Protein AF-A0A432SP77-F1 (afdb_monomer_lite)

Structure (mmCIF, N/CA/C/O backbone):
data_AF-A0A432SP77-F1
#
_entry.id   AF-A0A432SP77-F1
#
loop_
_atom_site.group_PDB
_atom_site.id
_atom_site.type_symbol
_atom_site.label_atom_id
_atom_site.label_alt_id
_atom_site.label_comp_id
_atom_site.label_asym_id
_atom_site.label_entity_id
_atom_site.label_seq_id
_atom_site.pdbx_PDB_ins_code
_atom_site.Cartn_x
_atom_site.Cartn_y
_atom_site.Cartn_z
_atom_site.occupancy
_atom_site.B_iso_or_equiv
_atom_site.auth_seq_id
_atom_site.auth_comp_id
_atom_site.auth_asym_id
_atom_site.auth_atom_id
_atom_site.pdbx_PDB_model_num
ATOM 1 N N . MET A 1 1 ? -22.426 -23.360 12.571 1.00 48.28 1 MET A N 1
ATOM 2 C CA . MET A 1 1 ? -22.980 -23.336 13.946 1.00 48.28 1 MET A CA 1
ATOM 3 C C . MET A 1 1 ? -21.902 -22.771 14.865 1.00 48.28 1 MET A C 1
ATOM 5 O O . MET A 1 1 ? -20.849 -23.382 14.965 1.00 48.28 1 MET A O 1
ATOM 9 N N . ILE A 1 2 ? -22.080 -21.578 15.443 1.00 56.72 2 ILE A N 1
ATOM 10 C CA . ILE A 1 2 ? -21.050 -20.972 16.310 1.00 56.72 2 ILE A CA 1
ATOM 11 C C . ILE A 1 2 ? -20.991 -21.784 17.619 1.00 56.72 2 ILE A C 1
ATOM 1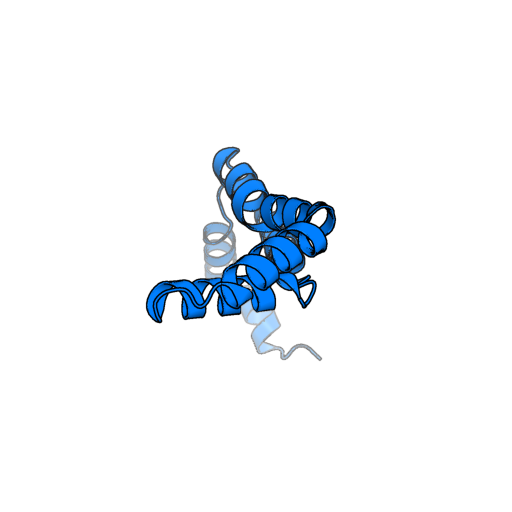3 O O . ILE A 1 2 ? -22.030 -21.899 18.279 1.00 56.72 2 ILE A O 1
ATOM 17 N N . PRO A 1 3 ? -19.840 -22.367 18.002 1.00 73.00 3 PRO A N 1
ATOM 18 C CA . PRO A 1 3 ? -19.727 -23.182 19.209 1.00 73.00 3 PRO A CA 1
ATOM 19 C C . PRO A 1 3 ? -20.121 -22.385 20.461 1.00 73.00 3 PRO A C 1
ATOM 21 O O . PRO A 1 3 ? -19.757 -21.217 20.595 1.00 73.00 3 PRO A O 1
ATOM 24 N N . LYS A 1 4 ? -20.851 -23.017 21.396 1.00 71.12 4 LYS A N 1
ATOM 25 C CA . LYS A 1 4 ? -21.364 -22.392 22.640 1.00 71.12 4 LYS A CA 1
ATOM 26 C C . LYS A 1 4 ? -20.303 -21.566 23.383 1.00 71.12 4 LYS A C 1
ATOM 28 O O . LYS A 1 4 ? -20.592 -20.451 23.793 1.00 71.12 4 LYS A O 1
ATOM 33 N N . LYS A 1 5 ? -19.055 -22.050 23.422 1.00 65.94 5 LYS A N 1
ATOM 34 C CA . LYS A 1 5 ? -17.912 -21.340 24.021 1.00 65.94 5 LYS A CA 1
ATOM 35 C C . LYS A 1 5 ? -17.678 -19.936 23.445 1.00 65.94 5 LYS A C 1
ATOM 37 O O . LYS A 1 5 ? -17.393 -19.024 24.207 1.00 65.94 5 LYS A O 1
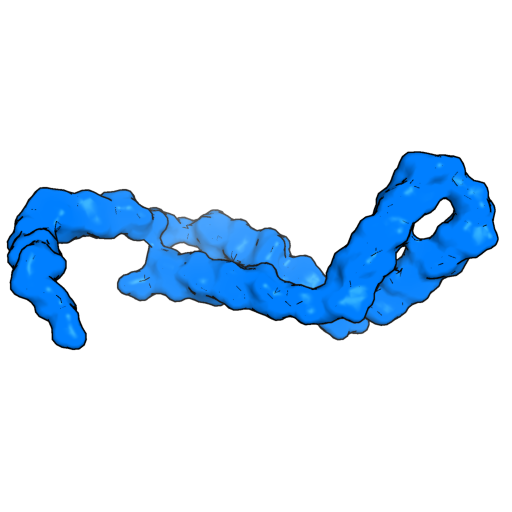ATOM 42 N N . LEU A 1 6 ? -17.826 -19.730 22.133 1.00 68.88 6 LEU A N 1
ATOM 43 C CA . LEU A 1 6 ? -17.664 -18.402 21.521 1.00 68.88 6 LEU A CA 1
ATOM 44 C C . LEU A 1 6 ? -18.805 -17.451 21.904 1.00 68.88 6 LEU A C 1
ATOM 46 O O . LEU A 1 6 ? -18.568 -16.262 22.111 1.00 68.88 6 LEU A O 1
ATOM 50 N N . LYS A 1 7 ? -20.031 -17.971 22.061 1.00 68.25 7 LYS A N 1
ATOM 51 C CA . LYS A 1 7 ? -21.158 -17.176 22.573 1.00 68.25 7 LYS A CA 1
ATOM 52 C C . LYS A 1 7 ? -20.918 -16.743 24.018 1.00 68.25 7 LYS A C 1
ATOM 54 O O . LYS A 1 7 ? -21.198 -15.593 24.344 1.00 68.25 7 LYS A O 1
ATOM 59 N N . ASP A 1 8 ? -20.355 -17.613 24.848 1.00 73.50 8 ASP A N 1
ATOM 60 C CA . ASP A 1 8 ? -20.070 -17.292 26.249 1.00 73.50 8 ASP A CA 1
ATOM 61 C C . ASP A 1 8 ? -18.902 -16.301 26.389 1.00 73.50 8 ASP A C 1
ATOM 63 O O . ASP A 1 8 ? -18.991 -15.356 27.171 1.00 73.50 8 ASP A O 1
ATOM 67 N N . ILE A 1 9 ? -17.857 -16.424 25.559 1.00 73.75 9 ILE A N 1
ATOM 68 C CA . ILE A 1 9 ? -16.747 -15.454 25.502 1.00 73.75 9 ILE A CA 1
ATOM 69 C C . ILE A 1 9 ? -17.248 -14.077 25.051 1.00 73.75 9 ILE A C 1
ATOM 71 O O . ILE A 1 9 ? -16.881 -13.070 25.653 1.00 73.75 9 ILE A O 1
ATOM 75 N N . SER A 1 10 ? -18.151 -14.016 24.064 1.00 72.50 10 SER A N 1
ATOM 76 C CA . SER A 1 10 ? -18.738 -12.745 23.616 1.00 72.50 10 SER A CA 1
ATOM 77 C C . SER A 1 10 ? -19.533 -12.019 24.710 1.00 72.50 10 SER A C 1
ATOM 79 O O . SER A 1 10 ? -19.670 -10.802 24.653 1.00 72.50 10 SER A O 1
ATOM 81 N N . LYS A 1 11 ? -20.033 -12.731 25.727 1.00 80.56 11 LYS A N 1
ATOM 82 C CA . LYS A 1 11 ? -20.770 -12.142 26.857 1.00 80.56 11 LYS A CA 1
ATOM 83 C C . LYS A 1 11 ? -19.870 -11.756 28.031 1.00 80.56 11 LYS A C 1
ATOM 85 O O . LYS A 1 11 ? -20.352 -11.143 28.980 1.00 80.56 11 LYS A O 1
ATOM 90 N N . ASN A 1 12 ? -18.584 -12.105 27.993 1.00 85.19 12 ASN A N 1
ATOM 91 C CA . ASN A 1 12 ? -17.659 -11.778 29.068 1.00 85.19 12 ASN A CA 1
ATOM 92 C C . ASN A 1 12 ? -17.342 -10.265 29.053 1.00 85.19 12 ASN A C 1
ATOM 94 O O . ASN A 1 12 ? -16.837 -9.766 28.041 1.00 85.19 12 ASN A O 1
ATOM 98 N N . PRO A 1 13 ? -17.583 -9.530 30.156 1.00 82.56 13 PRO A N 1
ATOM 99 C CA . PRO A 1 13 ? -17.350 -8.087 30.210 1.00 82.56 13 PRO A CA 1
ATOM 100 C C . PRO A 1 13 ? -15.883 -7.719 29.951 1.00 82.56 13 PRO A C 1
ATOM 102 O O . PRO A 1 13 ? -15.619 -6.782 29.203 1.00 82.56 13 PRO A O 1
ATOM 105 N N . LYS A 1 14 ? -14.927 -8.517 30.446 1.00 84.81 14 LYS A N 1
ATOM 106 C CA . LYS A 1 14 ? -13.486 -8.292 30.236 1.00 84.81 14 LYS A CA 1
ATOM 107 C C . LYS A 1 14 ? -13.090 -8.443 28.765 1.00 84.81 14 LYS A C 1
ATOM 109 O O . LYS A 1 14 ? -12.227 -7.722 28.268 1.00 84.81 14 LYS A O 1
ATOM 114 N N . PHE A 1 15 ? -13.731 -9.373 28.055 1.00 83.81 15 PHE A N 1
ATOM 115 C CA . PHE A 1 15 ? -13.515 -9.567 26.621 1.00 83.81 15 PHE A CA 1
ATOM 116 C C . PHE A 1 15 ? -14.082 -8.394 25.813 1.00 83.81 15 PHE A C 1
ATOM 118 O O . PHE A 1 15 ? -13.403 -7.870 24.935 1.00 83.81 15 PHE A O 1
ATOM 125 N N . GLN A 1 16 ? -15.282 -7.925 26.159 1.00 82.62 16 GLN A N 1
ATOM 126 C CA . GLN A 1 16 ? -15.902 -6.757 25.528 1.00 82.62 16 GLN A CA 1
ATOM 127 C C . GLN A 1 16 ? -15.122 -5.458 25.781 1.00 82.62 16 GLN A C 1
ATOM 129 O O . GLN A 1 16 ? -14.956 -4.655 24.864 1.00 82.62 16 GLN A O 1
ATOM 134 N N . GLU A 1 17 ? -14.604 -5.252 26.992 1.00 83.75 17 GLU A N 1
ATOM 135 C CA . GLU A 1 17 ? -13.722 -4.122 27.310 1.00 83.75 17 GLU A CA 1
ATOM 136 C C . GLU A 1 17 ? -12.413 -4.183 26.523 1.00 83.75 17 GLU A C 1
ATOM 138 O O . GLU A 1 17 ? -12.009 -3.186 25.924 1.00 83.75 17 GLU A O 1
ATOM 143 N N . SER A 1 18 ? -11.796 -5.364 26.447 1.00 84.00 18 SER A N 1
ATOM 144 C CA . SER A 1 18 ? -10.574 -5.562 25.661 1.00 84.00 18 SER A CA 1
ATOM 145 C C . SER A 1 18 ? -10.823 -5.263 24.180 1.00 84.00 18 SER A C 1
ATOM 147 O O . SER A 1 18 ? -10.079 -4.493 23.577 1.00 84.00 18 SER A O 1
ATOM 149 N N . LEU A 1 19 ? -11.919 -5.765 23.604 1.00 82.06 19 LEU A N 1
ATOM 150 C CA . LEU A 1 19 ? -12.308 -5.463 22.223 1.00 82.06 19 LEU A CA 1
ATOM 151 C C . LEU A 1 19 ? -12.541 -3.967 21.982 1.00 82.06 19 LEU A C 1
ATOM 153 O O . LEU A 1 19 ? -12.109 -3.436 20.961 1.00 82.06 19 LEU A O 1
ATOM 157 N N . LYS A 1 20 ? -13.189 -3.272 22.922 1.00 80.94 20 LYS A N 1
ATOM 158 C CA . LYS A 1 20 ? -13.377 -1.816 22.842 1.00 80.94 20 LYS A CA 1
ATOM 159 C C . LYS A 1 20 ? -12.048 -1.065 22.908 1.00 80.94 20 LYS A C 1
ATOM 161 O O . LYS A 1 20 ? -11.888 -0.091 22.181 1.00 80.94 20 LYS A O 1
ATOM 166 N N . SER A 1 21 ? -11.100 -1.522 23.728 1.00 82.81 21 SER A N 1
ATOM 167 C CA . SER A 1 21 ? -9.764 -0.914 23.827 1.00 82.81 21 SER A CA 1
ATOM 168 C C . SER A 1 21 ? -8.885 -1.138 22.593 1.00 82.81 21 SER A C 1
ATOM 170 O O . SER A 1 21 ? -8.007 -0.324 22.325 1.00 82.81 21 SER A O 1
ATOM 172 N N . LEU A 1 22 ? -9.142 -2.203 21.823 1.00 82.44 22 LEU A N 1
ATOM 173 C CA . LEU A 1 22 ? -8.437 -2.498 20.574 1.00 82.44 22 LEU A CA 1
ATOM 174 C C . LEU A 1 22 ? -8.914 -1.642 19.399 1.00 82.44 22 LEU A C 1
ATOM 176 O O . LEU A 1 22 ? -8.221 -1.579 18.384 1.00 82.44 22 LEU A O 1
ATOM 180 N N . LYS A 1 23 ? -10.084 -0.994 19.498 1.00 79.81 23 LYS A N 1
ATOM 181 C CA . LYS A 1 23 ? -10.532 -0.105 18.429 1.00 79.81 23 LYS A CA 1
ATOM 182 C C . LYS A 1 23 ? -9.582 1.086 18.313 1.00 79.81 23 LYS A C 1
ATOM 184 O O . LYS A 1 23 ? -9.312 1.754 19.316 1.00 79.81 23 LYS A O 1
ATOM 189 N N . PRO A 1 24 ? -9.104 1.393 17.100 1.00 78.19 24 PRO A N 1
ATOM 190 C CA . PRO A 1 24 ? -8.263 2.555 16.896 1.00 78.19 24 PRO A CA 1
ATOM 191 C C . PRO A 1 24 ? -9.032 3.824 17.276 1.00 78.19 24 PRO A C 1
ATOM 193 O O . PRO A 1 24 ? -10.226 3.974 17.001 1.00 78.19 24 PRO A O 1
ATOM 196 N N . LYS A 1 25 ? -8.341 4.770 17.919 1.00 79.81 25 LYS A N 1
ATOM 197 C CA . LYS A 1 25 ? -8.917 6.091 18.178 1.00 79.81 25 LYS A CA 1
ATOM 198 C C . LYS A 1 25 ? -9.134 6.788 16.839 1.00 79.81 25 LYS A C 1
ATOM 200 O O . LYS A 1 25 ? -8.189 6.956 16.070 1.00 79.81 25 LYS A O 1
ATOM 205 N N . LYS A 1 26 ? -10.371 7.220 16.584 1.00 79.94 26 LYS A N 1
ATOM 206 C CA . LYS A 1 26 ? -10.730 7.997 15.393 1.00 79.94 26 LYS A CA 1
ATOM 207 C C . LYS A 1 26 ? -9.921 9.293 15.394 1.00 79.94 26 LYS A C 1
ATOM 209 O O . LYS A 1 26 ? -10.179 10.193 16.186 1.00 79.94 26 LYS A O 1
ATOM 214 N N . SER A 1 27 ? -8.913 9.350 14.535 1.00 85.62 27 SER A N 1
ATOM 215 C CA . SE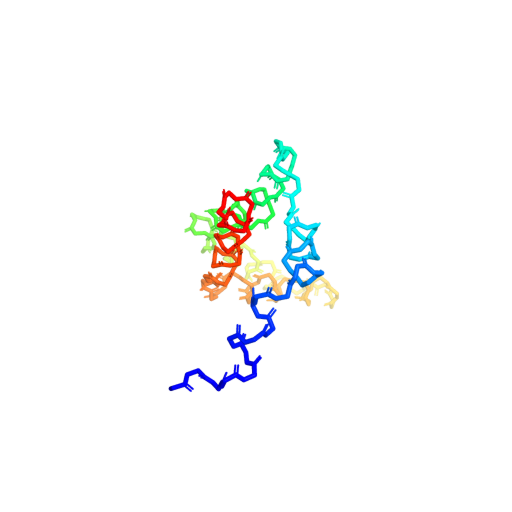R A 1 27 ? -8.027 10.495 14.367 1.00 85.62 27 SER A CA 1
ATOM 216 C C . SER A 1 27 ? -7.954 10.834 12.889 1.00 85.62 27 SER A C 1
ATOM 218 O O . SER A 1 27 ? -7.851 9.934 12.053 1.00 85.62 27 SER A O 1
ATOM 220 N N . ILE A 1 28 ? -7.966 12.130 12.576 1.00 87.06 28 ILE A N 1
ATOM 221 C CA . ILE A 1 28 ? -7.783 12.640 11.210 1.00 87.06 28 ILE A CA 1
ATOM 222 C C . ILE A 1 28 ? -6.470 12.106 10.626 1.00 87.06 28 ILE A C 1
ATOM 224 O O . ILE A 1 28 ? -6.435 11.686 9.474 1.00 87.06 28 ILE A O 1
ATOM 228 N N . TRP A 1 29 ? -5.423 12.021 11.451 1.00 87.94 29 TRP A N 1
ATOM 229 C CA . TRP A 1 29 ? -4.144 11.428 11.067 1.00 87.94 29 TRP A CA 1
ATOM 230 C C . TRP A 1 29 ? -4.256 9.942 10.734 1.00 87.94 29 TRP A C 1
ATOM 232 O O . TRP A 1 29 ? -3.671 9.503 9.756 1.00 87.94 29 TRP A O 1
ATOM 242 N N . GLY A 1 30 ? -5.040 9.172 11.493 1.00 86.25 30 GLY A N 1
ATOM 243 C CA . GLY A 1 30 ? -5.252 7.749 11.211 1.00 86.25 30 GLY A CA 1
ATOM 244 C C . GLY A 1 30 ? -5.969 7.527 9.880 1.00 86.25 30 GLY A C 1
ATOM 245 O O . GLY A 1 30 ? -5.554 6.685 9.091 1.00 86.25 30 GLY A O 1
ATOM 246 N N . PHE A 1 31 ? -6.997 8.332 9.601 1.00 90.38 31 PHE A N 1
ATOM 247 C CA . PHE A 1 31 ? -7.677 8.319 8.308 1.00 90.38 31 PHE A CA 1
ATOM 248 C C . PHE A 1 31 ? -6.725 8.693 7.165 1.00 90.38 31 PHE A C 1
ATOM 250 O O . PHE A 1 31 ? -6.593 7.931 6.210 1.00 90.38 31 PHE A O 1
ATOM 257 N N . LEU A 1 32 ? -6.016 9.821 7.287 1.00 92.88 32 LEU A N 1
ATOM 258 C CA . LEU A 1 32 ? -5.067 10.287 6.274 1.00 92.88 32 LEU A CA 1
ATOM 259 C C . LEU A 1 32 ? -3.974 9.257 5.991 1.00 92.88 32 LEU A C 1
ATOM 261 O O . LEU A 1 32 ? -3.662 9.034 4.827 1.00 92.88 32 LEU A O 1
ATOM 265 N N . SER A 1 33 ? -3.441 8.586 7.014 1.00 90.25 33 SER A N 1
ATOM 266 C CA . SER A 1 33 ? -2.447 7.526 6.826 1.00 90.25 33 SER A CA 1
ATOM 267 C C . SER A 1 33 ? -2.982 6.378 5.976 1.00 90.25 33 SER A C 1
ATOM 269 O O . SER A 1 33 ? -2.273 5.893 5.100 1.00 90.25 33 SER A O 1
ATOM 271 N N . VAL A 1 34 ? -4.234 5.958 6.187 1.00 91.50 34 VAL A N 1
ATOM 272 C CA . VAL A 1 34 ? -4.832 4.887 5.378 1.00 91.50 34 VAL A CA 1
ATOM 273 C C . VAL A 1 34 ? -5.005 5.333 3.927 1.00 91.50 34 VAL A C 1
ATOM 275 O O . VAL A 1 34 ? -4.644 4.597 3.010 1.00 91.50 34 VAL A O 1
ATOM 278 N N . ILE A 1 35 ? -5.492 6.557 3.708 1.00 92.25 35 ILE A N 1
ATOM 279 C CA . ILE A 1 35 ? -5.646 7.107 2.356 1.00 92.25 35 ILE A CA 1
ATOM 280 C C . ILE A 1 35 ? -4.286 7.216 1.650 1.00 92.25 35 ILE A C 1
ATOM 282 O O . ILE A 1 35 ? -4.138 6.724 0.534 1.00 92.25 35 ILE A O 1
ATOM 286 N N . LEU A 1 36 ? -3.287 7.821 2.295 1.00 93.38 36 LEU A N 1
ATOM 287 C CA . LEU A 1 36 ? -1.985 8.112 1.689 1.00 93.38 36 LEU A CA 1
ATOM 288 C C . LEU A 1 36 ? -1.132 6.865 1.441 1.00 93.38 36 LEU A C 1
ATOM 290 O O . LEU A 1 36 ? -0.376 6.853 0.477 1.00 93.38 36 LEU A O 1
ATOM 294 N N . LEU A 1 37 ? -1.225 5.841 2.293 1.00 90.94 37 LEU A N 1
ATOM 295 C CA . LEU A 1 37 ? -0.381 4.648 2.175 1.00 90.94 37 LEU A CA 1
ATOM 296 C C . LEU A 1 37 ? -1.008 3.534 1.335 1.00 90.94 37 LEU A C 1
ATOM 298 O O . LEU A 1 37 ? -0.270 2.764 0.733 1.00 90.94 37 LEU A O 1
ATOM 302 N N . PHE A 1 38 ? -2.339 3.433 1.292 1.00 90.25 38 PHE A N 1
ATOM 303 C CA . PHE A 1 38 ? -3.010 2.304 0.637 1.00 90.25 38 PHE A CA 1
ATOM 304 C C . PHE A 1 38 ? -3.839 2.706 -0.578 1.00 90.25 38 PHE A C 1
ATOM 306 O O . PHE A 1 38 ? -3.919 1.941 -1.532 1.00 90.25 38 PHE A O 1
ATOM 313 N N . ILE A 1 39 ? -4.461 3.888 -0.561 1.00 88.56 39 ILE A N 1
ATOM 314 C CA . ILE A 1 39 ? -5.380 4.297 -1.632 1.00 88.56 39 ILE A CA 1
ATOM 315 C C . ILE A 1 39 ? -4.656 5.122 -2.691 1.00 88.56 39 ILE A C 1
ATOM 317 O O . ILE A 1 39 ? -4.769 4.832 -3.877 1.00 88.56 39 ILE A O 1
ATOM 321 N N . VAL A 1 40 ? -3.895 6.139 -2.281 1.00 91.44 40 VAL A N 1
ATOM 322 C CA . VAL A 1 40 ? -3.190 7.025 -3.219 1.00 91.44 40 VAL A CA 1
ATOM 323 C C . VAL A 1 40 ? -2.206 6.267 -4.119 1.00 91.44 40 VAL A C 1
ATOM 325 O O . VAL A 1 40 ? -2.273 6.484 -5.329 1.00 91.44 40 VAL A O 1
ATOM 328 N N . PRO A 1 41 ? -1.341 5.365 -3.611 1.00 86.81 41 PRO A N 1
ATOM 329 C CA . PRO A 1 41 ? -0.417 4.624 -4.466 1.00 86.81 41 PRO A CA 1
ATOM 330 C C . PRO A 1 41 ? -1.144 3.760 -5.496 1.00 86.81 41 PRO A C 1
ATOM 332 O O . PRO A 1 41 ? -0.703 3.689 -6.638 1.00 86.81 41 PRO A O 1
ATOM 335 N N . GLU A 1 42 ? -2.294 3.187 -5.132 1.00 87.31 42 GLU A N 1
ATOM 336 C CA . GLU A 1 42 ? -3.099 2.415 -6.076 1.00 87.31 42 GLU A CA 1
ATOM 337 C C . GLU A 1 42 ? -3.721 3.302 -7.158 1.00 87.31 42 GLU A C 1
ATOM 339 O O . GLU A 1 42 ? -3.723 2.936 -8.326 1.00 87.31 42 GLU A O 1
ATOM 344 N N . ILE A 1 43 ? -4.218 4.494 -6.808 1.00 88.31 43 ILE A N 1
ATOM 345 C CA . ILE A 1 43 ? -4.743 5.440 -7.806 1.00 88.31 43 ILE A CA 1
ATOM 346 C C . ILE A 1 43 ? -3.643 5.816 -8.805 1.00 88.31 43 ILE A C 1
ATOM 348 O O . ILE A 1 43 ? -3.887 5.857 -10.011 1.00 88.31 43 ILE A O 1
ATOM 352 N N . VAL A 1 44 ? -2.428 6.070 -8.314 1.00 88.06 44 VAL A N 1
ATOM 353 C CA . VAL A 1 44 ? -1.275 6.362 -9.174 1.00 88.06 44 VAL A CA 1
ATOM 354 C C . VAL A 1 44 ? -0.948 5.163 -10.063 1.00 88.06 44 VAL A C 1
ATOM 356 O O . VAL A 1 44 ? -0.782 5.346 -11.266 1.00 88.06 44 VAL A O 1
ATOM 359 N N . ALA A 1 45 ? -0.916 3.949 -9.509 1.00 86.56 45 ALA A N 1
ATOM 360 C CA . ALA A 1 45 ? -0.680 2.725 -10.271 1.00 86.56 45 ALA A CA 1
ATOM 361 C C . ALA A 1 45 ? -1.769 2.473 -11.329 1.00 86.56 45 ALA A C 1
ATOM 363 O O . ALA A 1 45 ? -1.460 2.079 -12.445 1.00 86.56 45 ALA A O 1
ATOM 364 N N . PHE A 1 46 ? -3.035 2.754 -11.022 1.00 85.94 46 PHE A N 1
ATOM 365 C CA . PHE A 1 46 ? -4.147 2.553 -11.948 1.00 85.94 46 PHE A CA 1
ATOM 366 C C . PHE A 1 46 ? -4.119 3.530 -13.131 1.00 85.94 46 PHE A C 1
ATOM 368 O O . PHE A 1 46 ? -4.471 3.155 -14.245 1.00 85.94 46 PHE A O 1
ATOM 375 N N . ILE A 1 47 ? -3.720 4.785 -12.898 1.00 89.50 47 ILE A N 1
ATOM 376 C CA . ILE A 1 47 ? -3.704 5.821 -13.944 1.00 89.50 47 ILE A CA 1
ATOM 377 C C . ILE A 1 47 ? -2.399 5.784 -14.749 1.00 89.50 47 ILE A C 1
ATOM 379 O O . ILE A 1 47 ? -2.432 5.937 -15.965 1.00 89.50 47 ILE A O 1
ATOM 383 N N . TYR A 1 48 ? -1.261 5.592 -14.078 1.00 89.88 48 TYR A N 1
ATOM 384 C CA . TYR A 1 48 ? 0.073 5.753 -14.665 1.00 89.88 48 TYR A CA 1
ATOM 385 C C . TYR A 1 48 ? 0.894 4.456 -14.699 1.00 89.88 48 TYR A C 1
ATOM 387 O O . TYR A 1 48 ? 2.040 4.486 -15.140 1.00 89.88 48 TYR A O 1
ATOM 395 N N . GLY A 1 49 ? 0.358 3.321 -14.238 1.00 89.06 49 GLY A N 1
ATOM 396 C CA . GLY A 1 49 ? 1.106 2.065 -14.100 1.00 89.06 49 GLY A CA 1
ATOM 397 C C . GLY A 1 49 ? 1.769 1.603 -15.394 1.00 89.06 49 GLY A C 1
ATOM 398 O O . GLY A 1 49 ? 2.962 1.310 -15.390 1.00 89.06 49 GLY A O 1
ATOM 399 N N . ASP A 1 50 ? 1.043 1.639 -16.514 1.00 90.62 50 ASP A N 1
ATOM 400 C CA . ASP A 1 50 ? 1.575 1.256 -17.829 1.00 90.62 50 ASP A CA 1
ATOM 401 C C . ASP A 1 50 ? 2.724 2.169 -18.286 1.00 90.62 50 ASP A C 1
ATOM 403 O O . ASP A 1 50 ? 3.731 1.710 -18.832 1.00 90.62 50 ASP A O 1
ATOM 407 N N . GLU A 1 51 ? 2.601 3.476 -18.045 1.00 91.81 51 GLU A N 1
ATOM 408 C CA . GLU A 1 51 ? 3.625 4.462 -18.399 1.00 91.81 51 GLU A CA 1
ATOM 409 C C . GLU A 1 51 ? 4.877 4.299 -17.531 1.00 91.81 51 GLU A C 1
ATOM 411 O O . GLU A 1 51 ? 6.000 4.326 -18.043 1.00 91.81 51 GLU A O 1
ATOM 416 N N . ILE A 1 52 ? 4.685 4.077 -16.228 1.00 89.44 52 ILE A N 1
ATOM 417 C CA . ILE A 1 52 ? 5.752 3.824 -15.256 1.00 89.44 52 ILE A CA 1
ATOM 418 C C . ILE A 1 52 ? 6.484 2.525 -15.606 1.00 89.44 52 ILE A C 1
ATOM 420 O O . ILE A 1 52 ? 7.715 2.508 -15.667 1.00 89.44 52 ILE A O 1
ATOM 424 N N . LYS A 1 53 ? 5.747 1.452 -15.907 1.00 92.62 53 LYS A N 1
ATOM 425 C CA . LYS A 1 53 ? 6.310 0.179 -16.362 1.00 92.62 53 LYS A CA 1
ATOM 426 C C . LYS A 1 53 ? 7.169 0.373 -17.609 1.00 92.62 53 LYS A C 1
ATOM 428 O O . LYS A 1 53 ? 8.346 0.015 -17.608 1.00 92.62 53 LYS A O 1
ATOM 433 N N . LYS A 1 54 ? 6.617 1.013 -18.642 1.00 93.94 54 LYS A N 1
ATOM 434 C CA . LYS A 1 54 ? 7.334 1.279 -19.895 1.00 93.94 54 LYS A CA 1
ATOM 435 C C . LYS A 1 54 ? 8.589 2.125 -19.672 1.00 93.94 54 LYS A C 1
ATOM 437 O O . LYS A 1 54 ? 9.614 1.898 -20.314 1.00 93.94 54 LYS A O 1
ATOM 442 N N . PHE A 1 55 ? 8.534 3.093 -18.758 1.00 93.31 55 PHE A N 1
ATOM 443 C CA . PHE A 1 55 ? 9.701 3.886 -18.377 1.00 93.31 55 PHE A CA 1
ATOM 444 C C . PHE A 1 55 ? 10.828 3.007 -17.817 1.00 93.31 55 PHE A C 1
ATOM 446 O O . PHE A 1 55 ? 11.979 3.152 -18.238 1.00 93.31 55 PHE A O 1
ATOM 453 N N . PHE A 1 56 ? 10.514 2.072 -16.919 1.00 93.19 56 PHE A N 1
ATOM 454 C CA . PHE A 1 56 ? 11.512 1.167 -16.350 1.00 93.19 56 PHE A CA 1
ATOM 455 C C . PHE A 1 56 ? 12.005 0.112 -17.346 1.00 93.19 56 PHE A C 1
ATOM 457 O O . PHE A 1 56 ? 13.203 -0.164 -17.369 1.00 93.19 56 PHE A O 1
ATOM 464 N N . GLU A 1 57 ? 11.148 -0.401 -18.233 1.00 93.94 57 GLU A N 1
ATOM 465 C CA . GLU A 1 57 ? 11.558 -1.300 -19.324 1.00 93.94 57 GLU A CA 1
ATOM 466 C C . GLU A 1 57 ? 12.600 -0.634 -20.236 1.00 93.94 57 GLU A C 1
ATOM 468 O O . GLU A 1 57 ? 13.635 -1.224 -20.551 1.00 93.94 57 GLU A O 1
ATOM 473 N N . LEU A 1 58 ? 12.379 0.633 -20.606 1.00 94.94 58 LEU A N 1
ATOM 474 C CA . LEU A 1 58 ? 13.342 1.412 -21.391 1.00 94.94 58 LEU A CA 1
ATOM 475 C C . LEU A 1 58 ? 14.654 1.641 -20.632 1.00 94.94 58 LEU A C 1
ATOM 477 O O . LEU A 1 58 ? 15.730 1.641 -21.230 1.00 94.94 58 LEU A O 1
ATOM 481 N N . LYS A 1 59 ? 14.599 1.842 -19.312 1.00 92.69 59 LYS A N 1
ATOM 482 C CA . LYS A 1 59 ? 15.804 1.986 -18.484 1.00 92.69 59 LYS A CA 1
ATOM 483 C C . LYS A 1 59 ? 16.587 0.680 -18.380 1.00 92.69 59 LYS A C 1
ATOM 485 O O . LYS A 1 59 ? 17.811 0.724 -18.479 1.00 92.69 59 LYS A O 1
ATOM 490 N N . LEU A 1 60 ? 15.905 -0.456 -18.270 1.00 93.12 60 LEU A N 1
ATOM 491 C CA . LEU A 1 60 ? 16.526 -1.778 -18.210 1.00 93.12 60 LEU A CA 1
ATOM 492 C C . LEU A 1 60 ? 17.256 -2.134 -19.518 1.00 93.12 60 LEU A C 1
ATOM 494 O O . LEU A 1 60 ? 18.353 -2.686 -19.483 1.00 93.12 60 LEU A O 1
ATOM 498 N N . GLN A 1 61 ? 16.719 -1.719 -20.671 1.00 93.81 61 GLN A N 1
ATOM 499 C CA . GLN A 1 61 ? 17.366 -1.906 -21.982 1.00 93.81 61 GLN A CA 1
ATOM 500 C C . GLN A 1 61 ? 18.713 -1.178 -22.124 1.00 93.81 61 GLN A C 1
ATOM 502 O O . GLN A 1 61 ? 19.522 -1.546 -22.974 1.00 93.81 61 GLN A O 1
ATOM 507 N N . ASN A 1 62 ? 18.990 -0.171 -21.288 1.00 93.31 62 ASN A N 1
ATOM 508 C CA . ASN A 1 62 ? 20.254 0.569 -21.308 1.00 93.31 62 ASN A CA 1
ATOM 509 C C . ASN A 1 62 ? 21.382 -0.115 -20.511 1.00 93.31 62 ASN A C 1
ATOM 511 O O . ASN A 1 62 ? 22.395 0.525 -20.238 1.00 93.31 62 ASN A O 1
ATOM 515 N N . ASN A 1 63 ? 21.229 -1.398 -20.155 1.00 88.62 63 ASN A N 1
ATOM 516 C CA . ASN A 1 63 ? 22.191 -2.189 -19.376 1.00 88.62 63 ASN A CA 1
ATOM 517 C C . ASN A 1 63 ? 22.666 -1.467 -18.098 1.00 88.62 63 ASN A C 1
ATOM 519 O O . ASN A 1 63 ? 23.866 -1.210 -17.943 1.00 88.62 63 ASN A O 1
ATOM 523 N N . PRO A 1 64 ? 21.743 -1.103 -17.188 1.00 91.50 64 PRO A N 1
ATOM 524 C CA . PRO A 1 64 ? 22.114 -0.450 -15.942 1.00 91.50 64 PRO A CA 1
ATOM 525 C C . PRO A 1 64 ? 22.993 -1.372 -15.072 1.00 91.50 64 PRO A C 1
ATOM 527 O O . PRO A 1 64 ? 22.948 -2.599 -15.210 1.00 91.50 64 PRO A O 1
ATOM 530 N N . PRO A 1 65 ? 23.778 -0.807 -14.138 1.00 93.88 65 PRO A N 1
ATOM 531 C CA . PRO A 1 65 ? 24.448 -1.562 -13.086 1.00 93.88 65 PRO A CA 1
ATOM 532 C C . PRO A 1 65 ? 23.492 -2.534 -12.386 1.00 93.88 65 PRO A C 1
ATOM 534 O O . PRO A 1 65 ? 22.319 -2.226 -12.190 1.00 93.88 65 PRO A O 1
ATOM 537 N N . TYR A 1 66 ? 24.009 -3.681 -11.940 1.00 91.44 66 TYR A N 1
ATOM 538 C CA . TYR A 1 66 ? 23.208 -4.782 -11.386 1.00 91.44 66 TYR A CA 1
ATOM 539 C C . TYR A 1 66 ? 22.157 -4.347 -10.348 1.00 91.44 66 TYR A C 1
ATOM 541 O O . TYR A 1 66 ? 21.005 -4.761 -10.424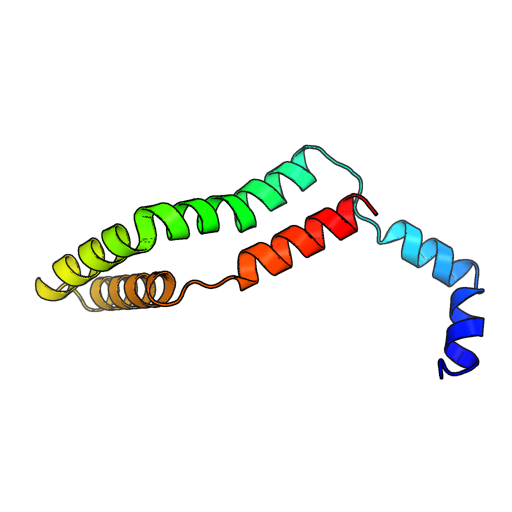 1.00 91.44 66 TYR A O 1
ATOM 549 N N . LEU A 1 67 ? 22.532 -3.483 -9.398 1.00 94.12 67 LEU A N 1
ATOM 550 C CA . LEU A 1 67 ? 21.618 -3.015 -8.352 1.00 94.12 67 LEU A CA 1
ATOM 551 C C . LEU A 1 67 ? 20.473 -2.157 -8.912 1.00 94.12 67 LEU A C 1
ATOM 553 O O . LEU A 1 67 ? 19.339 -2.274 -8.461 1.00 94.12 67 LEU A O 1
ATOM 557 N N . GLU A 1 68 ? 20.756 -1.322 -9.907 1.00 92.12 68 GLU A N 1
ATOM 558 C CA . GLU A 1 68 ? 19.749 -0.499 -10.579 1.00 92.12 68 GLU A CA 1
ATOM 559 C C . GLU A 1 68 ? 18.838 -1.356 -11.463 1.00 92.12 68 GLU A C 1
ATOM 561 O O . GLU A 1 68 ? 17.623 -1.191 -11.411 1.00 92.12 68 GLU A O 1
ATOM 566 N N . GLY A 1 69 ? 19.404 -2.323 -12.196 1.00 94.06 69 GLY A N 1
ATOM 567 C CA . GLY A 1 69 ? 18.635 -3.298 -12.974 1.00 94.06 69 GLY A CA 1
ATOM 568 C C . GLY A 1 69 ? 17.661 -4.093 -12.105 1.00 94.06 69 GLY A C 1
ATOM 569 O O . GLY A 1 69 ? 16.473 -4.138 -12.409 1.00 94.06 69 GLY A O 1
ATOM 570 N N . TYR A 1 70 ? 18.134 -4.602 -10.962 1.00 93.94 70 TYR A N 1
ATOM 571 C CA . TYR A 1 70 ? 17.291 -5.293 -9.984 1.00 93.94 70 TYR A CA 1
ATOM 572 C C . TYR A 1 70 ? 16.147 -4.406 -9.474 1.00 93.94 70 TYR A C 1
ATOM 574 O O . TYR A 1 70 ? 15.006 -4.853 -9.364 1.00 93.94 70 TYR A O 1
ATOM 582 N N . LEU A 1 71 ? 16.415 -3.131 -9.171 1.00 93.56 71 LEU A N 1
ATOM 583 C CA . LEU A 1 71 ? 15.363 -2.199 -8.755 1.00 93.56 71 LEU A CA 1
ATOM 584 C C . LEU A 1 71 ? 14.339 -1.963 -9.871 1.00 93.56 71 LEU A C 1
ATOM 586 O O . LEU A 1 71 ? 13.145 -1.941 -9.588 1.00 93.56 71 LEU A O 1
ATOM 590 N N . TYR A 1 72 ? 14.779 -1.810 -11.121 1.00 94.31 72 TYR A N 1
ATOM 591 C CA . TYR A 1 72 ? 13.878 -1.601 -12.256 1.00 94.31 72 TYR A CA 1
ATOM 592 C C . TYR A 1 72 ? 12.998 -2.819 -12.533 1.00 94.31 72 TYR A C 1
ATOM 594 O O . TYR A 1 72 ? 11.803 -2.634 -12.735 1.00 94.31 72 TYR A O 1
ATOM 602 N N . GLU A 1 73 ? 13.542 -4.036 -12.471 1.00 92.62 73 GLU A N 1
ATOM 603 C CA . GLU A 1 73 ? 12.759 -5.276 -12.584 1.00 92.62 73 GLU A CA 1
ATOM 604 C C . GLU A 1 73 ? 11.662 -5.342 -11.516 1.00 92.62 73 GLU A C 1
ATOM 606 O O . GLU A 1 73 ? 10.493 -5.522 -11.846 1.00 92.62 73 GLU A O 1
ATOM 611 N N . ASN A 1 74 ? 11.997 -5.056 -10.253 1.00 90.81 7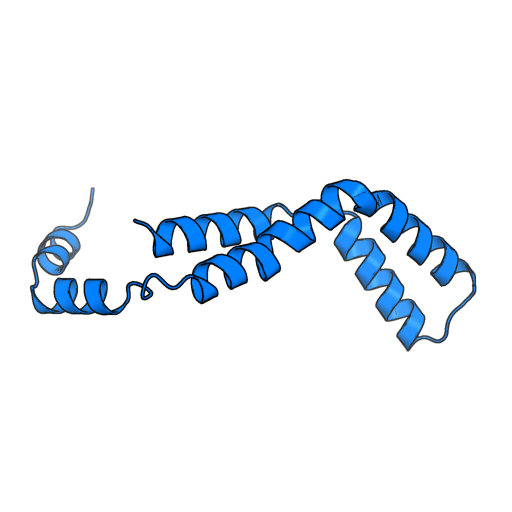4 ASN A N 1
ATOM 612 C CA . ASN A 1 74 ? 10.997 -5.017 -9.182 1.00 90.81 74 ASN A CA 1
ATOM 613 C C . ASN A 1 74 ? 9.913 -3.957 -9.420 1.00 90.81 74 ASN A C 1
ATOM 615 O O . ASN A 1 74 ? 8.755 -4.183 -9.075 1.00 90.81 74 ASN A O 1
ATOM 619 N N . MET A 1 75 ? 10.263 -2.793 -9.978 1.00 90.06 75 MET A N 1
ATOM 620 C CA . MET A 1 75 ? 9.260 -1.783 -10.327 1.00 90.06 75 MET A CA 1
ATOM 621 C C . MET A 1 75 ? 8.366 -2.272 -11.471 1.00 90.06 75 MET A C 1
ATOM 623 O O . MET A 1 75 ? 7.150 -2.124 -11.392 1.00 90.06 75 MET A O 1
ATOM 627 N N . ILE A 1 76 ? 8.939 -2.881 -12.510 1.00 90.9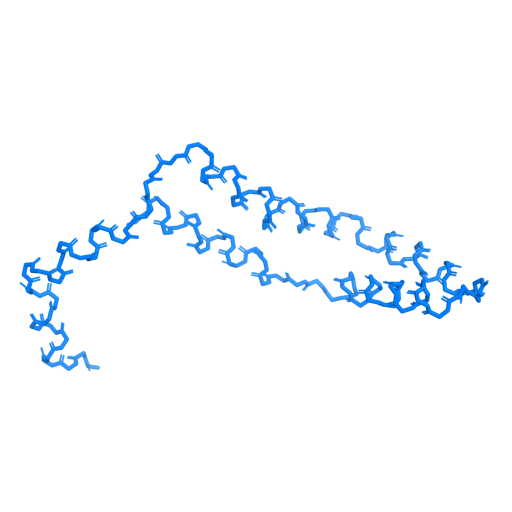4 76 ILE A N 1
ATOM 628 C CA . ILE A 1 76 ? 8.175 -3.459 -13.624 1.00 90.94 76 ILE A CA 1
ATOM 629 C C . ILE A 1 76 ? 7.184 -4.496 -13.097 1.00 90.94 76 ILE A C 1
ATOM 631 O O . ILE A 1 76 ? 6.010 -4.430 -13.458 1.00 90.94 76 ILE A O 1
ATOM 635 N N . ASP A 1 77 ? 7.617 -5.400 -12.222 1.00 88.50 77 ASP A N 1
ATOM 636 C CA . ASP A 1 77 ? 6.755 -6.433 -11.641 1.00 88.50 77 ASP A CA 1
ATOM 637 C C . ASP A 1 77 ? 5.652 -5.824 -10.769 1.00 88.50 77 ASP A C 1
ATOM 639 O O . ASP A 1 77 ? 4.478 -6.165 -10.925 1.00 88.50 77 ASP A O 1
ATOM 643 N N . LEU A 1 78 ? 6.004 -4.853 -9.919 1.00 85.69 78 LEU A N 1
ATOM 644 C CA . LEU A 1 78 ? 5.064 -4.161 -9.034 1.00 85.69 78 LEU A CA 1
ATOM 645 C C . LEU A 1 78 ? 3.922 -3.474 -9.798 1.00 85.69 78 LEU A C 1
ATOM 647 O O . LEU A 1 78 ? 2.803 -3.415 -9.292 1.00 85.69 78 LEU A O 1
ATOM 651 N N . PHE A 1 79 ? 4.201 -2.956 -10.996 1.00 85.75 79 PHE A N 1
ATOM 652 C CA . PHE A 1 79 ? 3.212 -2.280 -11.841 1.00 85.75 79 PHE A CA 1
ATOM 653 C C . PHE A 1 79 ? 2.640 -3.170 -12.960 1.00 85.75 79 PHE A C 1
ATOM 655 O O . PHE A 1 79 ? 1.749 -2.724 -13.680 1.00 85.75 79 PHE A O 1
ATOM 662 N N . SER A 1 80 ? 3.114 -4.411 -13.128 1.00 80.62 80 SER A N 1
ATOM 663 C CA . SER A 1 80 ? 2.626 -5.329 -14.175 1.00 80.62 80 SER A CA 1
ATOM 664 C C . SER A 1 80 ? 1.329 -6.034 -13.801 1.00 80.62 80 SER A C 1
ATOM 666 O O . SER A 1 80 ? 0.508 -6.310 -14.676 1.00 80.62 80 SER A O 1
ATOM 668 N N . GLU A 1 81 ? 1.135 -6.324 -12.519 1.00 71.50 81 GLU A N 1
ATOM 669 C CA . GLU A 1 81 ? -0.101 -6.901 -12.008 1.00 71.50 81 GLU A CA 1
ATOM 670 C C . GLU A 1 81 ? -0.812 -5.853 -11.154 1.00 71.50 81 GLU A C 1
ATOM 672 O O . GLU A 1 81 ? -0.293 -5.406 -10.133 1.00 71.50 81 GLU A O 1
ATOM 677 N N . GLY A 1 82 ? -2.016 -5.446 -11.563 1.00 64.75 82 GLY A N 1
ATOM 678 C CA . GLY A 1 82 ? -2.851 -4.587 -10.728 1.00 64.75 82 GLY A CA 1
ATOM 679 C C . GLY A 1 82 ? -3.155 -5.302 -9.411 1.00 64.75 82 GLY A C 1
ATOM 680 O O . GLY A 1 82 ? -3.914 -6.273 -9.397 1.00 64.75 82 GLY A O 1
ATOM 681 N N . SER A 1 83 ? -2.568 -4.840 -8.305 1.00 68.75 83 SER A N 1
ATOM 682 C CA . SER A 1 83 ? -2.694 -5.491 -7.001 1.00 68.75 83 SER A CA 1
ATOM 683 C C . SER A 1 83 ? -3.751 -4.813 -6.138 1.00 68.75 83 SER A C 1
ATOM 685 O O . SER A 1 83 ? -3.479 -3.972 -5.286 1.00 68.75 83 SER A O 1
ATOM 687 N N . TRP A 1 84 ? -4.985 -5.305 -6.256 1.00 77.88 84 TRP A N 1
ATOM 688 C CA . TRP A 1 84 ? -6.151 -4.787 -5.529 1.00 77.88 84 TRP A CA 1
ATOM 689 C C . TRP A 1 84 ? -6.058 -5.034 -4.009 1.00 77.88 84 TRP A C 1
ATOM 691 O O . TRP A 1 84 ? -6.927 -4.617 -3.238 1.00 77.88 84 TRP A O 1
ATOM 701 N N . ILE A 1 85 ? -5.008 -5.731 -3.565 1.00 84.19 85 ILE A N 1
ATOM 702 C CA . ILE A 1 85 ? -4.726 -6.083 -2.175 1.00 84.19 85 ILE A CA 1
ATOM 703 C C . ILE A 1 85 ? -4.570 -4.823 -1.323 1.00 84.19 85 ILE A C 1
ATOM 705 O O . ILE A 1 85 ? -5.141 -4.758 -0.233 1.00 84.19 85 ILE A O 1
ATOM 709 N N . ASN A 1 86 ? -3.858 -3.805 -1.816 1.00 86.62 86 ASN A N 1
ATOM 710 C CA . ASN A 1 86 ? -3.652 -2.569 -1.060 1.00 86.62 86 ASN A CA 1
ATOM 711 C C . ASN A 1 86 ? -4.974 -1.833 -0.825 1.00 86.62 86 ASN A C 1
ATOM 713 O O . ASN A 1 86 ? -5.247 -1.417 0.303 1.00 86.62 86 ASN A O 1
ATOM 717 N N . LEU A 1 87 ? -5.846 -1.767 -1.836 1.00 86.56 87 LEU A N 1
ATOM 718 C CA . LEU A 1 87 ? -7.193 -1.210 -1.680 1.00 86.56 87 LEU A CA 1
ATOM 719 C C . LEU A 1 87 ? -8.050 -2.017 -0.710 1.00 86.56 87 LEU A C 1
ATOM 721 O O . LEU A 1 87 ? -8.726 -1.428 0.134 1.00 86.56 87 LEU A O 1
ATOM 725 N N . LEU A 1 88 ? -8.018 -3.349 -0.801 1.00 90.38 88 LEU A N 1
ATOM 726 C CA . LEU A 1 88 ? -8.773 -4.225 0.094 1.00 90.38 88 LEU A CA 1
ATOM 727 C C . LEU A 1 88 ? -8.354 -4.011 1.556 1.00 90.38 88 LEU A C 1
ATOM 729 O O . LEU A 1 88 ? -9.206 -3.848 2.433 1.00 90.38 88 LEU A O 1
ATOM 733 N N . ILE A 1 89 ? -7.045 -3.975 1.814 1.00 90.06 89 ILE A N 1
ATOM 734 C CA . ILE A 1 89 ? -6.479 -3.735 3.146 1.00 90.06 89 ILE A CA 1
ATOM 735 C C . ILE A 1 89 ? -6.829 -2.324 3.627 1.00 90.06 89 ILE A C 1
ATOM 737 O O . ILE A 1 89 ? -7.304 -2.161 4.753 1.00 90.06 89 ILE A O 1
ATOM 741 N N . GLY A 1 90 ? -6.658 -1.312 2.772 1.00 89.50 90 GLY A N 1
ATOM 742 C CA . GLY A 1 90 ? -7.012 0.072 3.076 1.00 89.50 90 GLY A CA 1
ATOM 743 C C . GLY A 1 90 ? -8.486 0.215 3.454 1.00 89.50 90 GLY A C 1
ATOM 744 O O . GLY A 1 90 ? -8.810 0.794 4.491 1.00 89.50 90 GLY A O 1
ATOM 745 N N . PHE A 1 91 ? -9.390 -0.389 2.682 1.00 91.25 91 PHE A N 1
ATOM 746 C CA . PHE A 1 91 ? -10.817 -0.408 2.993 1.00 91.25 91 PHE A CA 1
ATOM 747 C C . PHE A 1 91 ? -11.113 -1.141 4.307 1.00 91.25 91 PHE A C 1
ATOM 749 O O . PHE A 1 91 ? -11.901 -0.652 5.116 1.00 91.25 91 PHE A O 1
ATOM 756 N N . GLY A 1 92 ? -10.434 -2.260 4.575 1.00 92.12 92 GLY A N 1
ATOM 757 C CA . GLY A 1 92 ? -10.511 -2.963 5.857 1.00 92.12 92 GLY A CA 1
ATOM 758 C C . GLY A 1 92 ? -10.115 -2.079 7.045 1.00 92.12 92 GLY A C 1
ATOM 759 O O . GLY A 1 92 ? -10.826 -2.044 8.052 1.00 92.12 92 GLY A O 1
ATOM 760 N N . PHE A 1 93 ? -9.036 -1.302 6.918 1.00 90.31 93 PHE A N 1
ATOM 761 C CA . PHE A 1 93 ? -8.628 -0.346 7.949 1.00 90.31 93 PHE A CA 1
ATOM 762 C C . PHE A 1 93 ? -9.616 0.808 8.115 1.00 90.31 93 PHE A C 1
ATOM 764 O O . PHE A 1 93 ? -9.889 1.202 9.249 1.00 90.31 93 PHE A O 1
ATOM 771 N N . LEU A 1 94 ? -10.193 1.325 7.026 1.00 89.88 94 LEU A N 1
ATOM 772 C CA . LEU A 1 94 ? -11.251 2.336 7.110 1.00 89.88 94 LEU A CA 1
ATOM 773 C C . LEU A 1 94 ? -12.485 1.783 7.829 1.00 89.88 94 LEU A C 1
ATOM 775 O O . LEU A 1 94 ? -12.994 2.423 8.750 1.00 89.88 94 LEU A O 1
ATOM 779 N N . LEU A 1 95 ? -12.934 0.577 7.475 1.00 89.69 95 LEU A N 1
ATOM 780 C CA . LEU A 1 95 ? -14.046 -0.075 8.163 1.00 89.69 95 LEU A CA 1
ATOM 781 C C . LEU A 1 95 ? -13.750 -0.249 9.652 1.00 89.69 95 LEU A C 1
ATOM 783 O O . LEU A 1 95 ? -14.594 0.096 10.472 1.00 89.69 95 LEU A O 1
ATOM 787 N N . TRP A 1 96 ? -12.550 -0.707 10.012 1.00 87.12 96 TRP A N 1
ATOM 788 C CA . TRP A 1 96 ? -12.160 -0.874 11.412 1.00 87.12 96 TRP A CA 1
ATOM 789 C C . TRP A 1 96 ? -12.035 0.459 12.173 1.00 87.12 96 TRP A C 1
ATOM 791 O O . TRP A 1 96 ? -12.332 0.526 13.367 1.00 87.12 96 TRP A O 1
ATOM 801 N N . LEU A 1 97 ? -11.636 1.540 11.497 1.00 85.12 97 LEU A N 1
ATOM 802 C CA . LEU A 1 97 ? -11.601 2.884 12.077 1.00 85.12 97 LEU A CA 1
ATOM 803 C C . LEU A 1 97 ? -12.998 3.421 12.387 1.00 85.12 97 LEU A C 1
ATOM 805 O O . LEU A 1 97 ? -13.180 4.084 13.412 1.00 85.12 97 LEU A O 1
ATOM 809 N N . PHE A 1 98 ? -13.979 3.179 11.517 1.00 80.81 98 PHE A N 1
ATOM 810 C CA . PHE A 1 98 ? -15.294 3.813 11.624 1.00 80.81 98 PHE A CA 1
ATOM 811 C C . PHE A 1 98 ? -16.378 2.945 12.281 1.00 80.81 98 PHE A C 1
ATOM 813 O O . PHE A 1 98 ? -17.203 3.525 13.006 1.00 80.81 98 PHE A O 1
ATOM 820 N N . PHE A 1 99 ? -16.350 1.620 12.098 1.00 77.06 99 PHE A N 1
ATOM 821 C CA . PHE A 1 99 ? -17.361 0.648 12.553 1.00 77.06 99 PHE A CA 1
ATOM 822 C C . PHE A 1 99 ? -16.891 -0.236 13.706 1.00 77.06 99 PHE A C 1
ATOM 824 O O . PHE A 1 99 ? -17.764 -0.753 14.441 1.00 77.06 99 PHE A O 1
#

Foldseek 3Di:
DPDPVVVVCVPDPVSVVVVVVPQDAQDPVLLVCLCVVQPVVLVCLVVCLVVQLVVLVVVLVVVDPPVSNVVSVVSNVVSVDNDCVSVVVSVVSVVSNPD

Radius of gyration: 21.29 Å; chains: 1; bounding box: 47×36×52 Å

Secondary structure (DSSP, 8-state):
---HHHHHHHT-HHHHHHHHHHSPP--HHHHHHHIIIIIHHHHHHHHHHHHHHHHHHHHHTT---HHHHHHHHHHHHHHHS--THHHHHHHHHHHHHH-

pLDDT: mean 85.54, std 8.62, range [48.28, 94.94]

Sequence (99 aa):
MIPKKLKDISKNPKFQESLKSLKPKKSIWGFLSVILLFIVPEIVAFIYGDEIKKFFELKLQNNPPYLEGYLYENMIDLFSEGSWINLLIGFGFLLWLFF